Protein AF-A0A382UEF1-F1 (afdb_monomer)

Solvent-accessible surface area (backbone atoms only — not comparable to full-atom values): 3892 Å² total; per-residue (Å²): 96,33,37,34,27,64,43,21,29,28,82,67,30,16,55,53,51,48,52,42,46,74,73,63,31,46,43,38,28,37,28,63,55,85,86,27,40,78,88,52,38,55,86,87,40,48,77,42,85,43,51,81,89,40,61,67,64,43,52,52,56,50,61,74,65,61,50,78,44,80,85

Mean predicted aligned error: 1.95 Å

Secondary structure (DSSP, 8-state):
-EEEEETTTSHHHHHHHHHHHHTT-EEEEEE--SSS-GGGS-TTSEEEE--TT-HHHHHHHHHHHT-SEE-

Structure (mmCIF, N/CA/C/O backbone):
data_AF-A0A382UEF1-F1
#
_entry.id   AF-A0A382UEF1-F1
#
loop_
_atom_site.group_PDB
_atom_site.id
_atom_site.type_symbol
_atom_site.label_atom_id
_atom_site.label_alt_id
_atom_site.label_comp_id
_atom_site.label_asym_id
_atom_site.label_entity_id
_atom_site.label_seq_id
_atom_site.pdbx_PDB_ins_code
_atom_site.Cartn_x
_atom_site.Cartn_y
_atom_site.Cartn_z
_atom_site.occupancy
_atom_site.B_iso_or_equiv
_atom_site.auth_seq_id
_atom_site.auth_comp_id
_atom_site.auth_asym_id
_atom_site.auth_atom_id
_atom_site.pdbx_PDB_model_num
ATOM 1 N N . MET A 1 1 ? -9.085 1.110 11.811 1.00 95.69 1 MET A N 1
ATOM 2 C CA . MET A 1 1 ? -7.716 1.617 12.066 1.00 95.69 1 MET A CA 1
ATOM 3 C C . MET A 1 1 ? -7.094 2.006 10.745 1.00 95.69 1 MET A C 1
ATOM 5 O O . MET A 1 1 ? -7.440 1.380 9.746 1.00 95.69 1 MET A O 1
ATOM 9 N N . LYS A 1 2 ? -6.187 2.979 10.756 1.00 97.81 2 LYS A N 1
ATOM 10 C CA . LYS A 1 2 ? -5.422 3.425 9.589 1.00 97.81 2 LYS A CA 1
ATOM 11 C C . LYS A 1 2 ? -4.101 2.672 9.503 1.00 97.81 2 LYS A C 1
ATOM 13 O O . LYS A 1 2 ? -3.262 2.801 10.395 1.00 97.81 2 LYS A O 1
ATOM 18 N N . VAL A 1 3 ? -3.926 1.877 8.455 1.00 98.38 3 VAL A N 1
ATOM 19 C CA . VAL A 1 3 ? -2.748 1.028 8.256 1.00 98.38 3 VAL A CA 1
ATOM 20 C C . VAL A 1 3 ? -1.973 1.508 7.038 1.00 98.38 3 VAL A C 1
ATOM 22 O O . VAL A 1 3 ? -2.515 1.608 5.937 1.00 98.38 3 VAL A O 1
ATOM 25 N N . PHE A 1 4 ? -0.691 1.791 7.240 1.00 98.19 4 PHE A 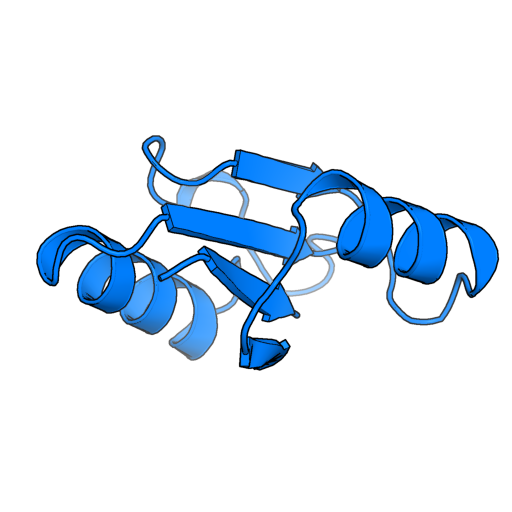N 1
ATOM 26 C CA . PHE A 1 4 ? 0.235 2.092 6.160 1.00 98.19 4 PHE A CA 1
ATOM 27 C C . PHE A 1 4 ? 0.938 0.811 5.726 1.00 98.19 4 PHE A C 1
ATOM 29 O O . PHE A 1 4 ? 1.556 0.143 6.552 1.0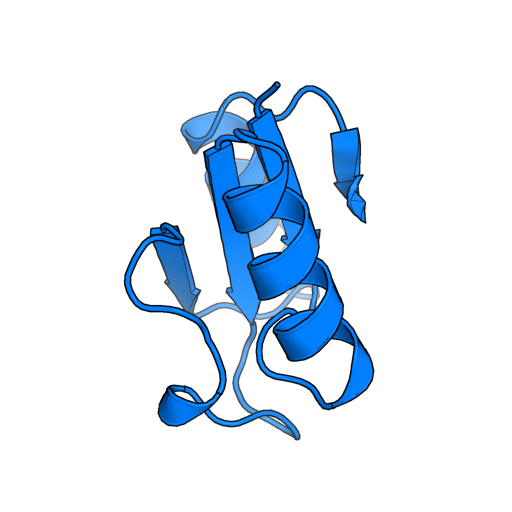0 98.19 4 PHE A O 1
ATOM 36 N N . VAL A 1 5 ? 0.854 0.475 4.444 1.00 98.31 5 VAL A N 1
ATOM 37 C CA . VAL A 1 5 ? 1.439 -0.743 3.884 1.00 98.31 5 VAL A CA 1
ATOM 38 C C . VAL A 1 5 ? 2.546 -0.371 2.917 1.00 98.31 5 VAL A C 1
ATOM 40 O O . VAL A 1 5 ? 2.298 0.234 1.871 1.00 98.31 5 VAL A O 1
ATOM 43 N N . ALA A 1 6 ? 3.773 -0.751 3.249 1.00 97.50 6 ALA A N 1
ATOM 44 C CA . ALA A 1 6 ? 4.904 -0.579 2.356 1.00 97.50 6 ALA A CA 1
ATOM 45 C C . ALA A 1 6 ? 5.070 -1.828 1.477 1.00 97.50 6 ALA A C 1
ATOM 47 O O . ALA A 1 6 ? 5.187 -2.941 1.982 1.00 97.50 6 ALA A O 1
ATOM 48 N N . GLY A 1 7 ? 5.092 -1.668 0.152 1.00 97.94 7 GLY A N 1
ATOM 49 C CA . GLY A 1 7 ? 5.173 -2.817 -0.761 1.00 97.94 7 GLY A CA 1
ATOM 50 C C . GLY A 1 7 ? 3.822 -3.491 -1.047 1.00 97.94 7 GLY A C 1
ATOM 51 O O . GLY A 1 7 ? 3.766 -4.683 -1.361 1.00 97.94 7 GLY A O 1
ATOM 52 N N . GLY A 1 8 ? 2.715 -2.754 -0.903 1.00 98.25 8 GLY A N 1
ATOM 53 C CA . GLY A 1 8 ? 1.354 -3.273 -1.076 1.00 98.25 8 GLY A CA 1
ATOM 54 C C . GLY A 1 8 ? 0.987 -3.679 -2.509 1.00 98.25 8 GLY A C 1
ATOM 55 O O . GLY A 1 8 ? -0.053 -4.296 -2.699 1.00 98.25 8 GLY A O 1
ATOM 56 N N . ALA A 1 9 ? 1.812 -3.376 -3.518 1.00 98.62 9 ALA A N 1
ATOM 57 C CA . ALA A 1 9 ? 1.608 -3.844 -4.893 1.00 98.62 9 ALA A CA 1
ATOM 58 C C . ALA A 1 9 ? 2.314 -5.183 -5.187 1.00 98.62 9 ALA A C 1
ATOM 60 O O . ALA A 1 9 ? 2.191 -5.716 -6.294 1.00 98.62 9 ALA A O 1
ATOM 61 N N . GLY A 1 10 ? 3.078 -5.718 -4.225 1.00 98.31 10 GLY A N 1
ATOM 62 C CA . GLY A 1 10 ? 3.743 -7.017 -4.319 1.00 98.31 10 GLY A CA 1
ATOM 63 C C . GLY A 1 10 ? 2.811 -8.203 -4.046 1.00 98.31 10 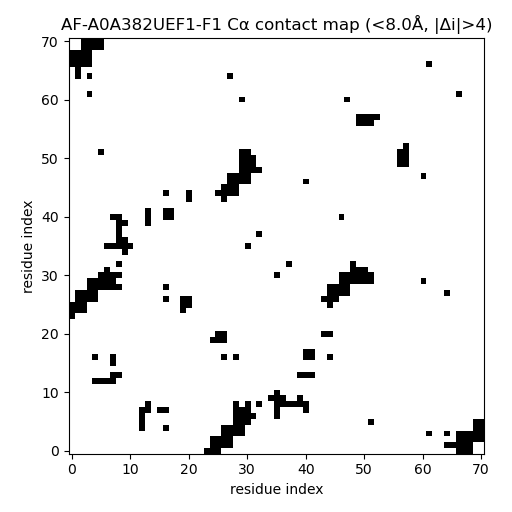GLY A C 1
ATOM 64 O O . GLY A 1 10 ? 1.665 -8.039 -3.630 1.00 98.31 10 GLY A O 1
ATOM 65 N N . TYR A 1 11 ? 3.321 -9.424 -4.235 1.00 98.12 11 TYR A N 1
ATOM 66 C CA . TYR A 1 11 ? 2.533 -10.659 -4.089 1.00 98.12 11 TYR A CA 1
ATOM 67 C C . TYR A 1 11 ? 1.875 -10.804 -2.708 1.00 98.12 11 TYR A C 1
ATOM 69 O O . TYR A 1 11 ? 0.675 -11.020 -2.618 1.00 98.12 11 TYR A O 1
ATOM 77 N N . ILE A 1 12 ? 2.644 -10.643 -1.628 1.00 98.31 12 ILE A N 1
ATOM 78 C CA . ILE A 1 12 ? 2.110 -10.731 -0.259 1.00 98.31 12 ILE A CA 1
ATOM 79 C C . ILE A 1 12 ? 1.354 -9.448 0.100 1.00 98.31 12 ILE A C 1
ATOM 81 O O . ILE A 1 12 ? 0.267 -9.505 0.664 1.00 98.31 12 ILE A O 1
ATOM 85 N N . GLY A 1 13 ? 1.923 -8.291 -0.252 1.00 98.44 13 GLY A N 1
ATOM 86 C CA . GLY A 1 13 ? 1.371 -6.988 0.103 1.00 98.44 13 GLY A CA 1
ATOM 87 C C . GLY A 1 13 ? -0.046 -6.774 -0.425 1.00 98.44 13 GLY A C 1
ATOM 88 O O . GLY A 1 13 ? -0.898 -6.334 0.337 1.00 98.44 13 GLY A O 1
ATOM 89 N N . SER A 1 14 ? -0.317 -7.145 -1.679 1.00 98.62 14 SER A N 1
ATOM 90 C CA . SER A 1 14 ? -1.641 -6.979 -2.304 1.00 98.62 14 SER A CA 1
ATOM 91 C C . SER A 1 14 ? -2.732 -7.776 -1.594 1.00 98.62 14 SER A C 1
ATOM 93 O O . SER A 1 14 ? -3.786 -7.226 -1.284 1.00 98.62 14 SER A O 1
ATOM 95 N N . ILE A 1 15 ? -2.444 -9.032 -1.243 1.00 98.75 15 ILE A N 1
ATOM 96 C CA . ILE A 1 15 ? -3.366 -9.877 -0.476 1.00 98.75 15 ILE A CA 1
ATOM 97 C C . ILE A 1 15 ? -3.588 -9.305 0.925 1.00 98.75 15 ILE A C 1
ATOM 99 O O . ILE A 1 15 ? -4.722 -9.202 1.380 1.00 98.75 15 ILE A O 1
ATOM 103 N N . CYS A 1 16 ? -2.529 -8.873 1.615 1.00 98.75 16 CYS A N 1
ATOM 104 C CA . CYS A 1 16 ? -2.698 -8.275 2.936 1.00 98.75 16 CYS A CA 1
ATOM 105 C C . CYS A 1 16 ? -3.483 -6.950 2.882 1.00 98.75 16 CYS A C 1
ATOM 107 O O . CYS A 1 16 ? -4.252 -6.670 3.797 1.00 98.75 16 CYS A O 1
ATOM 109 N N . VAL A 1 17 ? -3.315 -6.141 1.829 1.00 98.81 17 VAL A N 1
ATOM 110 C CA . VAL A 1 17 ? -4.110 -4.922 1.601 1.00 98.81 17 VAL A CA 1
ATOM 111 C C . VAL A 1 17 ? -5.589 -5.271 1.456 1.00 98.81 17 VAL A C 1
ATOM 113 O O . VAL A 1 17 ? -6.413 -4.667 2.140 1.00 98.81 17 VAL A O 1
ATOM 116 N N . GLU A 1 18 ? -5.921 -6.258 0.622 1.00 98.81 18 GLU A N 1
ATOM 117 C CA . GLU A 1 18 ? -7.297 -6.731 0.439 1.00 98.81 18 GLU A CA 1
ATOM 118 C C . GLU A 1 18 ? -7.909 -7.220 1.763 1.00 98.81 18 GLU A C 1
ATOM 120 O O . GLU A 1 18 ? -9.006 -6.798 2.131 1.00 98.81 18 GLU A O 1
ATOM 125 N N . GLU A 1 19 ? -7.183 -8.038 2.527 1.00 98.75 19 GLU A N 1
ATOM 126 C CA . GLU A 1 19 ? -7.656 -8.573 3.810 1.00 98.75 19 GLU A CA 1
ATOM 127 C C . GLU A 1 19 ? -7.846 -7.481 4.875 1.00 98.75 19 GLU A C 1
ATOM 129 O O . GLU A 1 19 ? -8.848 -7.479 5.596 1.00 98.75 19 GLU A O 1
ATOM 134 N N . LEU A 1 20 ? -6.938 -6.501 4.951 1.00 98.75 20 LEU A N 1
ATOM 135 C CA . LEU A 1 20 ? -7.087 -5.349 5.845 1.00 98.75 20 LEU A CA 1
ATOM 136 C C . LEU A 1 20 ? -8.329 -4.518 5.489 1.00 98.75 20 LEU A C 1
ATOM 138 O O . LEU A 1 20 ? -9.088 -4.124 6.378 1.00 98.75 20 LEU A O 1
ATOM 142 N N . LEU A 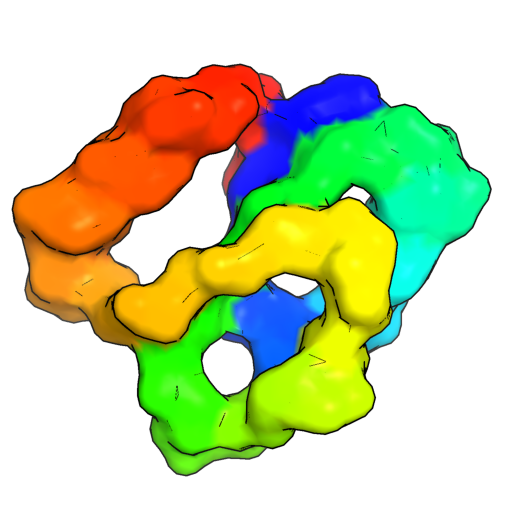1 21 ? -8.569 -4.280 4.199 1.00 98.75 21 LEU A N 1
ATOM 143 C CA . LEU A 1 21 ? -9.767 -3.585 3.725 1.00 98.75 21 LEU A CA 1
ATOM 144 C C . LEU A 1 21 ? -11.042 -4.384 4.032 1.00 98.75 21 LEU A C 1
ATOM 146 O O . LEU A 1 21 ? -12.032 -3.810 4.486 1.00 98.75 21 LEU A O 1
ATOM 150 N N . ASN A 1 22 ? -11.026 -5.706 3.833 1.00 98.75 22 ASN A N 1
ATOM 151 C CA . ASN A 1 22 ? -12.151 -6.595 4.142 1.00 98.75 22 ASN A CA 1
ATOM 152 C C . ASN A 1 22 ? -12.478 -6.619 5.644 1.00 98.75 22 ASN A C 1
ATOM 154 O O . ASN A 1 22 ? -13.646 -6.710 6.020 1.00 98.75 22 ASN A O 1
ATOM 158 N N . ALA A 1 23 ? -11.469 -6.458 6.501 1.00 98.62 23 ALA A N 1
ATOM 159 C CA . ALA A 1 23 ? -11.635 -6.297 7.944 1.00 98.62 23 ALA A CA 1
ATOM 160 C C . ALA A 1 23 ? -12.101 -4.884 8.371 1.00 98.62 23 ALA A C 1
ATOM 162 O O . ALA A 1 23 ? -12.308 -4.637 9.561 1.00 98.62 23 ALA A O 1
ATOM 163 N N . GLY A 1 24 ? -12.305 -3.957 7.429 1.00 98.50 24 GLY A N 1
ATOM 164 C CA . GLY A 1 24 ? -12.807 -2.606 7.697 1.00 98.50 24 GLY A CA 1
ATOM 165 C C . GLY A 1 24 ? -11.729 -1.606 8.127 1.00 98.50 24 GLY A C 1
ATOM 166 O O . GLY A 1 24 ? -12.046 -0.592 8.755 1.00 98.50 24 GLY A O 1
ATOM 167 N N . HIS A 1 25 ? -10.457 -1.878 7.828 1.00 98.56 25 HIS A N 1
ATOM 168 C CA . HIS A 1 25 ? -9.373 -0.919 8.028 1.00 98.56 25 HIS A CA 1
ATOM 169 C C . HIS A 1 25 ? -9.276 0.070 6.858 1.00 98.56 25 HIS A C 1
ATOM 171 O O . HIS A 1 25 ? -9.615 -0.241 5.719 1.00 98.56 25 HIS A O 1
ATOM 177 N N . GLU A 1 26 ? -8.779 1.270 7.146 1.00 98.38 26 GLU A N 1
ATOM 178 C CA . GLU A 1 26 ? -8.389 2.243 6.126 1.00 98.38 26 GLU A CA 1
ATOM 179 C C . GLU A 1 26 ? -6.935 1.961 5.752 1.00 98.38 26 GLU A C 1
ATOM 181 O O . GLU A 1 26 ? -6.076 1.910 6.634 1.00 98.38 26 GLU A O 1
ATOM 186 N N . VAL A 1 27 ? -6.653 1.758 4.466 1.00 98.62 27 VAL A N 1
ATOM 187 C CA . VAL A 1 27 ? -5.327 1.330 4.008 1.00 98.62 27 VAL A CA 1
ATOM 188 C C . VAL A 1 27 ? -4.720 2.360 3.064 1.00 98.62 27 VAL A C 1
ATOM 190 O O . VAL A 1 27 ? -5.337 2.745 2.069 1.00 98.62 27 VAL A O 1
ATOM 193 N N . THR A 1 28 ? -3.482 2.758 3.356 1.00 98.44 28 THR A N 1
ATOM 194 C CA . THR A 1 28 ? -2.634 3.547 2.456 1.00 98.44 28 THR A CA 1
ATOM 195 C C . THR A 1 28 ? -1.437 2.702 2.039 1.00 98.44 28 THR A C 1
ATOM 197 O O . THR A 1 28 ? -0.678 2.243 2.885 1.00 98.44 28 THR A O 1
ATOM 200 N N . VAL A 1 29 ? -1.250 2.509 0.737 1.00 98.44 29 VAL A N 1
ATOM 201 C CA . VAL A 1 29 ? -0.136 1.760 0.151 1.00 98.44 29 VAL A CA 1
ATOM 202 C C . VAL A 1 29 ? 0.930 2.720 -0.358 1.00 98.44 29 VAL A C 1
ATOM 204 O O . VAL A 1 29 ? 0.620 3.607 -1.153 1.00 98.44 29 VAL A O 1
ATOM 207 N N . LEU A 1 30 ? 2.185 2.502 0.039 1.00 98.12 30 LEU A N 1
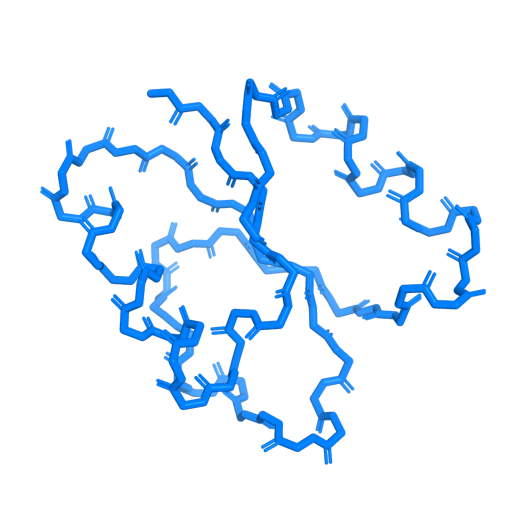ATOM 208 C CA . LEU A 1 30 ? 3.359 3.090 -0.606 1.00 98.12 30 LEU A CA 1
ATOM 209 C C . LEU A 1 30 ? 4.109 2.001 -1.371 1.00 98.12 30 LEU A C 1
ATOM 211 O O . LEU A 1 30 ? 4.591 1.035 -0.775 1.00 98.12 30 LEU A O 1
ATOM 215 N N . ASP A 1 31 ? 4.241 2.168 -2.681 1.00 98.44 31 ASP A N 1
ATOM 216 C CA . ASP A 1 31 ? 4.973 1.230 -3.531 1.00 98.44 31 ASP A CA 1
ATOM 217 C C . ASP A 1 31 ? 5.645 1.967 -4.695 1.00 98.44 31 ASP A C 1
ATOM 219 O O . ASP A 1 31 ? 5.116 2.956 -5.200 1.00 98.44 31 ASP A O 1
ATOM 223 N N . ASN A 1 32 ? 6.813 1.499 -5.128 1.00 97.94 32 ASN A N 1
ATOM 224 C CA . ASN A 1 32 ? 7.541 2.070 -6.264 1.00 97.94 32 ASN A CA 1
ATOM 225 C C . ASN A 1 32 ? 7.331 1.277 -7.562 1.00 97.94 32 ASN A C 1
ATOM 227 O O . ASN A 1 32 ? 7.936 1.621 -8.574 1.00 97.94 32 ASN A O 1
ATOM 231 N N . LEU A 1 33 ? 6.536 0.203 -7.514 1.00 98.19 33 LEU A N 1
ATOM 232 C CA . LEU A 1 33 ? 6.209 -0.677 -8.631 1.00 98.19 33 LEU A CA 1
ATOM 233 C C . LEU A 1 33 ? 7.434 -1.330 -9.290 1.00 98.19 33 LEU A C 1
ATOM 235 O O . LEU A 1 33 ? 7.364 -1.724 -10.451 1.00 98.19 33 LEU A O 1
ATOM 239 N N . SER A 1 34 ? 8.562 -1.462 -8.577 1.00 97.62 34 SER A N 1
ATOM 240 C CA . SER A 1 34 ? 9.758 -2.078 -9.169 1.00 97.62 34 SER A CA 1
ATOM 241 C C . SER A 1 34 ? 9.577 -3.578 -9.409 1.00 97.62 34 SER A C 1
ATOM 243 O O . SER A 1 34 ? 10.036 -4.090 -10.420 1.00 97.62 34 SER A O 1
ATOM 245 N N . GLU A 1 35 ? 8.888 -4.259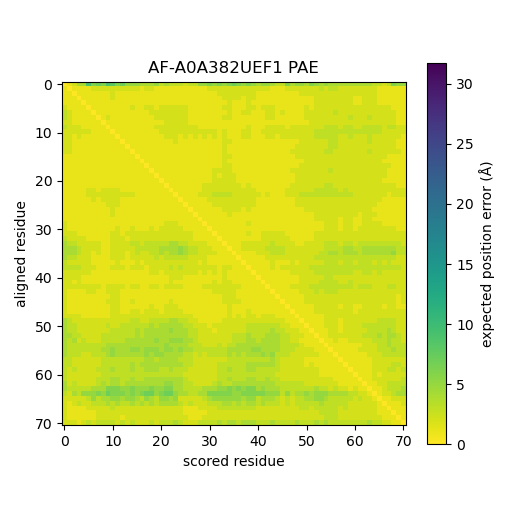 -8.487 1.00 97.06 35 GLU A N 1
ATOM 246 C CA . GLU A 1 35 ? 8.554 -5.694 -8.566 1.00 97.06 35 GLU A CA 1
ATOM 247 C C . GLU A 1 35 ? 7.036 -5.953 -8.446 1.00 97.06 35 GLU A C 1
ATOM 249 O O . GLU A 1 35 ? 6.553 -7.059 -8.695 1.00 97.06 35 GLU A O 1
ATOM 254 N N . GLY A 1 36 ? 6.277 -4.939 -8.017 1.00 96.62 36 GLY A N 1
ATOM 255 C CA . GLY A 1 36 ? 4.828 -4.988 -7.847 1.00 96.62 36 GLY A CA 1
ATOM 256 C C . GLY A 1 36 ? 4.069 -4.460 -9.063 1.00 96.62 36 GLY A C 1
ATOM 257 O O . GLY A 1 36 ? 4.642 -3.862 -9.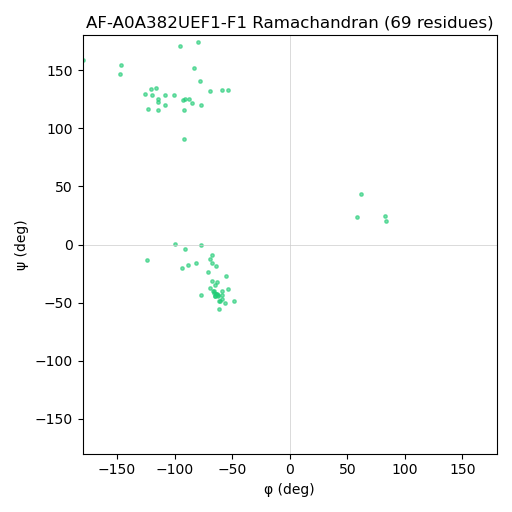969 1.00 96.62 36 GLY A O 1
ATOM 258 N N . HIS A 1 37 ? 2.748 -4.642 -9.068 1.00 97.94 37 HIS A N 1
ATOM 259 C CA . HIS A 1 37 ? 1.886 -4.184 -10.160 1.00 97.94 37 HIS A CA 1
ATOM 260 C C . HIS A 1 37 ? 0.759 -3.310 -9.623 1.00 97.94 37 HIS A C 1
ATOM 262 O O . HIS A 1 37 ? 0.021 -3.727 -8.735 1.00 97.94 37 HIS A O 1
ATOM 268 N N . ARG A 1 38 ? 0.558 -2.118 -10.205 1.00 98.19 38 ARG A N 1
ATOM 269 C CA . ARG A 1 38 ? -0.500 -1.189 -9.765 1.00 98.19 38 ARG A CA 1
ATOM 270 C C . ARG A 1 38 ? -1.885 -1.841 -9.734 1.00 98.19 38 ARG A C 1
ATOM 272 O O . ARG A 1 38 ? -2.647 -1.578 -8.815 1.00 98.19 38 ARG A O 1
ATOM 279 N N . VAL A 1 39 ? -2.169 -2.704 -10.711 1.00 98.00 39 VAL A N 1
ATOM 280 C CA . VAL A 1 39 ? -3.436 -3.443 -10.842 1.00 98.00 39 VAL A CA 1
ATOM 281 C C . VAL A 1 39 ? -3.666 -4.485 -9.743 1.00 98.00 39 VAL A C 1
ATOM 283 O O . VAL A 1 39 ? -4.786 -4.951 -9.596 1.00 98.00 39 VAL A O 1
ATOM 286 N N . ALA A 1 40 ? -2.627 -4.870 -8.993 1.00 98.19 40 ALA A N 1
ATOM 287 C CA . ALA A 1 40 ? -2.754 -5.794 -7.867 1.00 98.19 40 ALA A CA 1
ATOM 288 C C . ALA A 1 40 ? -3.242 -5.097 -6.587 1.00 98.19 40 ALA A C 1
ATOM 290 O O . ALA A 1 40 ? -3.660 -5.766 -5.650 1.00 98.19 40 ALA A O 1
ATOM 291 N N . VAL A 1 41 ? -3.176 -3.765 -6.520 1.00 98.62 41 VAL A N 1
ATOM 292 C CA . VAL A 1 41 ? -3.645 -3.008 -5.358 1.00 98.62 41 VAL A CA 1
ATOM 293 C C . VAL A 1 41 ? -5.144 -2.769 -5.496 1.00 98.62 41 VAL A C 1
ATOM 295 O O . VAL A 1 41 ? -5.575 -2.136 -6.459 1.00 98.62 41 VAL A O 1
ATOM 298 N N . ASP A 1 42 ? -5.916 -3.226 -4.512 1.00 98.69 42 ASP A N 1
ATOM 299 C CA . ASP A 1 42 ? -7.357 -2.981 -4.419 1.00 98.69 42 ASP A CA 1
ATOM 300 C C . ASP A 1 42 ? -7.678 -1.475 -4.507 1.00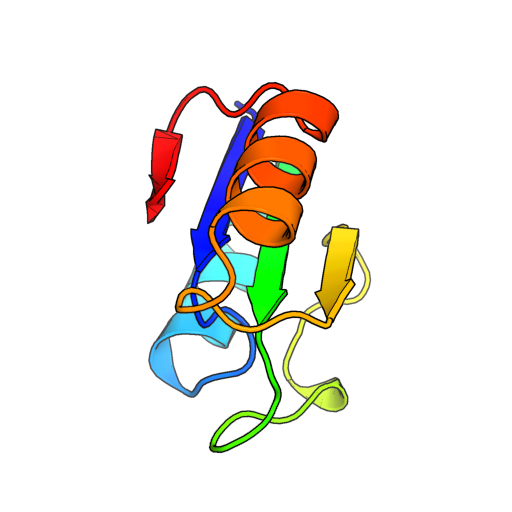 98.69 42 ASP A C 1
ATOM 302 O O . ASP A 1 42 ? -7.057 -0.648 -3.832 1.00 98.69 42 ASP A O 1
ATOM 306 N N . GLU A 1 43 ? -8.655 -1.107 -5.339 1.00 98.31 43 GLU A N 1
ATOM 307 C CA . GLU A 1 43 ? -9.022 0.289 -5.616 1.00 98.31 43 GLU A CA 1
ATOM 308 C C . GLU A 1 43 ? -9.557 1.042 -4.387 1.00 98.31 43 GLU A C 1
ATOM 310 O O . GLU A 1 43 ? -9.555 2.274 -4.376 1.00 98.31 43 GLU A O 1
ATOM 315 N N . ARG A 1 44 ? -9.992 0.324 -3.340 1.00 98.56 44 ARG A N 1
ATOM 316 C CA . ARG A 1 44 ? -10.411 0.916 -2.060 1.00 98.56 44 ARG A CA 1
ATOM 317 C C . ARG A 1 44 ? -9.229 1.479 -1.263 1.00 98.56 44 ARG A C 1
ATOM 319 O O . ARG A 1 44 ? -9.445 2.347 -0.418 1.00 98.56 44 ARG A O 1
ATOM 326 N N . ALA A 1 45 ? -8.003 1.000 -1.494 1.00 98.50 45 ALA A N 1
ATOM 327 C CA . ALA A 1 45 ? -6.816 1.525 -0.827 1.00 98.50 45 ALA A CA 1
ATOM 328 C C . ALA A 1 45 ? -6.366 2.851 -1.453 1.00 98.50 45 ALA A C 1
ATOM 330 O O . ALA A 1 45 ? -6.309 3.012 -2.676 1.00 98.50 45 ALA A O 1
ATOM 331 N N . GLN A 1 46 ? -5.938 3.790 -0.610 1.00 98.12 46 GLN A N 1
ATOM 332 C CA . GLN A 1 46 ? -5.201 4.951 -1.091 1.00 98.12 46 GLN A CA 1
ATOM 333 C C . GLN A 1 46 ? -3.823 4.490 -1.567 1.00 98.12 46 GLN A C 1
ATOM 335 O O . GLN A 1 46 ? -3.123 3.787 -0.847 1.00 98.12 46 GLN A O 1
ATOM 340 N N . PHE A 1 47 ? -3.401 4.913 -2.754 1.00 98.31 47 PHE A N 1
ATOM 341 C CA . PHE A 1 47 ? -2.098 4.546 -3.300 1.00 98.31 47 PHE A CA 1
ATOM 342 C C . PHE A 1 47 ? -1.201 5.762 -3.466 1.00 98.31 47 PHE A C 1
ATOM 344 O O . PHE A 1 47 ? -1.619 6.789 -4.003 1.00 98.31 47 PHE A O 1
ATOM 351 N N . ILE A 1 48 ? 0.042 5.610 -3.032 1.00 97.25 48 ILE A N 1
ATOM 352 C CA . ILE A 1 48 ? 1.108 6.585 -3.176 1.00 97.25 48 ILE A CA 1
ATOM 353 C C . ILE A 1 48 ? 2.238 5.885 -3.923 1.00 97.25 48 ILE A C 1
ATOM 355 O O . ILE A 1 48 ? 2.826 4.923 -3.429 1.00 97.25 48 ILE A O 1
ATOM 359 N N . GLU A 1 49 ? 2.550 6.374 -5.120 1.00 97.25 49 GLU A N 1
ATOM 360 C CA . GLU A 1 49 ? 3.724 5.901 -5.842 1.00 97.25 49 GLU A CA 1
ATOM 361 C C . GLU A 1 49 ? 4.977 6.545 -5.244 1.00 97.25 49 GLU A C 1
ATOM 363 O O . GLU A 1 49 ? 5.106 7.771 -5.210 1.00 97.25 49 GLU A O 1
ATOM 368 N N . GLY A 1 50 ? 5.903 5.733 -4.741 1.00 96.44 50 GLY A N 1
ATOM 369 C CA . GLY A 1 50 ? 7.099 6.247 -4.08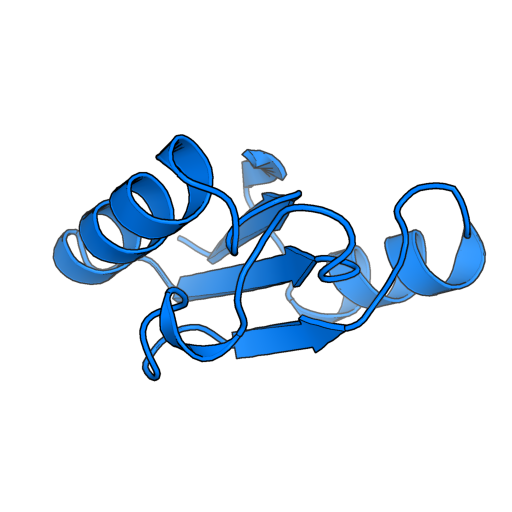9 1.00 96.44 50 GLY A CA 1
ATOM 370 C C . GLY A 1 50 ? 8.045 5.163 -3.595 1.00 96.44 50 GLY A C 1
ATOM 371 O O . GLY A 1 50 ? 7.677 4.012 -3.394 1.00 96.44 50 GLY A O 1
ATOM 372 N N . CYS A 1 51 ? 9.306 5.541 -3.394 1.00 95.69 51 CYS A N 1
ATOM 373 C CA . CYS A 1 51 ? 10.361 4.623 -2.978 1.00 95.69 51 CYS A CA 1
ATOM 374 C C . CYS A 1 51 ? 10.768 4.891 -1.529 1.00 95.69 51 CYS A C 1
ATOM 376 O O . CYS A 1 51 ? 11.150 6.012 -1.201 1.00 95.69 51 CYS A O 1
ATOM 378 N N . LEU A 1 52 ? 10.789 3.850 -0.690 1.00 94.56 52 LEU A N 1
ATOM 379 C CA . LEU A 1 52 ? 11.146 3.952 0.733 1.00 94.56 52 LEU A CA 1
ATOM 380 C C . LEU A 1 52 ? 12.523 4.585 0.991 1.00 94.56 52 LEU A C 1
ATOM 382 O O . LEU A 1 52 ? 12.737 5.193 2.038 1.00 94.56 52 LEU A O 1
ATOM 386 N N . SER A 1 53 ? 13.452 4.478 0.034 1.00 95.50 53 SER A N 1
ATOM 387 C CA . SER A 1 53 ? 14.777 5.110 0.127 1.00 95.50 53 SER A CA 1
ATOM 388 C C . SER A 1 53 ? 14.735 6.645 0.035 1.00 95.50 53 SER A C 1
ATOM 390 O O . SER A 1 53 ? 15.724 7.310 0.351 1.00 95.50 53 SER A O 1
ATOM 392 N N . LYS A 1 54 ? 13.602 7.236 -0.369 1.00 96.62 54 LYS A N 1
ATOM 393 C CA . LYS A 1 54 ? 13.372 8.685 -0.416 1.00 96.62 54 LYS A CA 1
ATOM 394 C C . LYS A 1 54 ? 12.757 9.157 0.897 1.00 96.62 54 LYS A C 1
ATOM 396 O O . LYS A 1 54 ? 11.543 9.207 1.052 1.00 96.62 54 LYS A O 1
ATOM 401 N N . ARG A 1 55 ? 13.625 9.533 1.839 1.00 94.94 55 ARG A N 1
ATOM 402 C CA . ARG A 1 55 ? 13.245 9.934 3.204 1.00 94.94 55 ARG A CA 1
ATOM 403 C C . ARG A 1 55 ? 12.097 10.947 3.258 1.00 94.94 55 ARG A C 1
ATOM 405 O O . ARG A 1 55 ? 11.181 10.743 4.040 1.00 94.94 55 ARG A O 1
ATOM 412 N N . GLU A 1 56 ? 12.174 12.021 2.479 1.00 94.38 56 GLU A N 1
ATOM 413 C CA . GLU A 1 56 ? 11.174 13.098 2.482 1.00 94.38 56 GLU A CA 1
ATOM 414 C C . GLU A 1 56 ? 9.792 12.574 2.074 1.00 94.38 56 GLU A C 1
ATOM 416 O O . GLU A 1 56 ? 8.864 12.608 2.874 1.00 94.38 56 GLU A O 1
ATOM 421 N N . THR A 1 57 ? 9.697 11.932 0.907 1.00 91.75 57 THR A N 1
ATOM 422 C CA . THR A 1 57 ? 8.449 11.335 0.410 1.00 91.75 57 THR A CA 1
ATOM 423 C C . THR A 1 57 ? 7.875 10.284 1.362 1.00 91.75 57 THR A C 1
ATOM 425 O O . THR A 1 57 ? 6.666 10.246 1.570 1.00 91.75 57 THR A O 1
ATOM 428 N N . THR A 1 58 ? 8.719 9.443 1.970 1.00 94.06 58 THR A N 1
ATOM 429 C CA . THR A 1 58 ? 8.266 8.447 2.954 1.00 94.06 58 THR A CA 1
ATOM 430 C C . THR A 1 58 ? 7.677 9.115 4.197 1.00 94.06 58 THR A C 1
ATOM 432 O O . THR A 1 58 ? 6.641 8.677 4.693 1.00 94.06 58 THR A O 1
ATOM 435 N N . LEU A 1 59 ? 8.315 10.176 4.705 1.00 93.62 59 LEU A N 1
ATOM 436 C CA . LEU A 1 59 ? 7.819 10.911 5.870 1.00 93.62 59 LEU A CA 1
ATOM 437 C C . LEU A 1 59 ? 6.486 11.599 5.570 1.00 93.62 59 LEU A C 1
ATOM 439 O O . LEU A 1 59 ? 5.561 11.483 6.372 1.00 93.62 59 LEU A O 1
ATOM 443 N N . ASP A 1 60 ? 6.364 12.240 4.409 1.00 93.31 60 ASP A N 1
ATOM 444 C CA . ASP A 1 60 ? 5.124 12.892 3.983 1.00 93.31 60 ASP A CA 1
ATOM 445 C C . ASP A 1 60 ? 3.986 11.877 3.807 1.00 93.31 60 ASP A C 1
ATOM 447 O O . ASP A 1 60 ? 2.864 12.105 4.266 1.00 93.31 60 ASP A O 1
ATOM 451 N N . ALA A 1 61 ? 4.273 10.718 3.207 1.00 93.31 61 ALA A N 1
ATOM 452 C CA . ALA A 1 61 ? 3.298 9.649 3.012 1.00 93.31 61 ALA A CA 1
ATOM 453 C C . ALA A 1 61 ? 2.753 9.124 4.351 1.00 93.31 61 ALA A C 1
ATOM 455 O O . ALA A 1 61 ? 1.536 9.060 4.539 1.00 93.31 61 ALA A O 1
ATOM 456 N N . VAL A 1 62 ? 3.634 8.825 5.311 1.00 92.69 62 VAL A N 1
ATOM 457 C CA . VAL A 1 62 ? 3.234 8.357 6.649 1.00 92.69 62 VAL A CA 1
ATOM 458 C C . VAL A 1 62 ? 2.480 9.447 7.421 1.00 92.69 62 VAL A C 1
ATOM 460 O O . VAL A 1 62 ? 1.462 9.164 8.054 1.00 92.69 62 VAL A O 1
ATOM 463 N N . ALA A 1 63 ? 2.930 10.704 7.350 1.00 92.00 63 ALA A N 1
ATOM 464 C CA . ALA A 1 63 ? 2.279 11.816 8.041 1.00 92.00 63 ALA A CA 1
ATOM 465 C C . ALA A 1 63 ? 0.878 12.119 7.482 1.00 92.00 63 ALA A C 1
ATOM 467 O O . ALA A 1 63 ? -0.046 12.381 8.251 1.00 92.00 63 ALA A O 1
ATOM 468 N N . SER A 1 64 ? 0.705 12.055 6.158 1.00 91.00 64 SER A N 1
ATOM 469 C CA . SER A 1 64 ? -0.554 12.404 5.485 1.00 91.00 64 SER A CA 1
ATOM 470 C C . SER A 1 64 ? -1.709 11.440 5.776 1.00 91.00 64 SER A C 1
ATOM 472 O O . SER A 1 64 ? -2.861 11.870 5.823 1.00 91.00 64 SER A O 1
ATOM 474 N N . CYS A 1 65 ? -1.421 10.156 6.003 1.00 91.06 65 CYS A N 1
ATOM 475 C CA . CYS A 1 65 ? -2.447 9.153 6.290 1.00 91.06 65 CYS A CA 1
ATOM 476 C C . CYS A 1 65 ? -2.777 9.035 7.786 1.00 91.06 65 CYS A C 1
ATOM 478 O O . CYS A 1 65 ? -3.843 8.530 8.133 1.00 91.06 65 CYS A O 1
ATOM 480 N N . GLY A 1 66 ? -1.915 9.531 8.684 1.00 92.88 66 GLY A N 1
ATOM 481 C CA . GLY A 1 66 ? -2.120 9.404 10.130 1.00 92.88 66 GLY A CA 1
ATOM 482 C C . GLY A 1 66 ? -2.138 7.942 10.583 1.00 92.88 66 GLY A C 1
ATOM 483 O O . GLY A 1 66 ? -3.027 7.544 11.334 1.00 92.88 66 GLY A O 1
ATOM 484 N N . ALA A 1 67 ? -1.200 7.145 10.065 1.00 95.00 67 ALA A N 1
ATOM 485 C CA . ALA A 1 67 ? -1.134 5.708 10.297 1.00 95.00 67 ALA A CA 1
ATOM 486 C C . ALA A 1 67 ? -1.006 5.355 11.788 1.00 95.00 67 ALA A C 1
ATOM 488 O O . ALA A 1 67 ? -0.165 5.895 12.506 1.00 95.00 67 ALA A O 1
ATOM 489 N N . GLU A 1 68 ? -1.816 4.397 12.231 1.00 97.00 68 GLU A N 1
ATOM 490 C CA . GLU A 1 68 ? -1.785 3.817 13.578 1.00 97.00 68 GLU A CA 1
ATOM 491 C C . GLU A 1 68 ? -0.907 2.556 13.630 1.00 97.00 68 GLU A C 1
ATOM 493 O O . GLU A 1 68 ? -0.452 2.150 14.698 1.00 97.00 68 GLU A O 1
ATOM 498 N N . ALA A 1 69 ? -0.665 1.938 12.471 1.00 97.19 69 ALA A N 1
ATOM 499 C CA . ALA A 1 69 ? 0.196 0.776 12.297 1.00 97.19 69 ALA A CA 1
ATOM 500 C C . ALA A 1 69 ? 0.905 0.816 10.935 1.00 97.19 69 ALA A C 1
ATOM 502 O O . ALA A 1 69 ? 0.400 1.407 9.976 1.00 97.19 69 ALA A O 1
ATOM 503 N N . VAL A 1 70 ? 2.059 0.149 10.862 1.00 96.62 70 VAL A N 1
ATOM 504 C CA . VAL A 1 70 ? 2.829 -0.056 9.630 1.00 96.62 70 VAL A CA 1
ATOM 505 C C . VAL A 1 70 ? 2.973 -1.552 9.392 1.00 96.62 70 VAL A C 1
ATOM 507 O O . VAL A 1 70 ? 3.302 -2.288 10.326 1.00 96.62 70 VAL A O 1
ATOM 510 N N . MET A 1 71 ? 2.732 -1.971 8.154 1.00 95.56 71 MET A N 1
ATOM 511 C CA . MET A 1 71 ? 2.966 -3.324 7.658 1.00 95.56 71 MET A CA 1
ATOM 512 C C . MET A 1 71 ? 3.990 -3.301 6.528 1.00 95.56 71 MET A C 1
ATOM 514 O O . MET A 1 71 ? 3.879 -2.415 5.646 1.00 95.56 71 MET A O 1
#

InterPro domains:
  IPR001509 NAD-dependent epimerase/dehydratase [PF01370] (3-71)
  IPR036291 NAD(P)-binding domain superfamily [SSF51735] (1-70)

Foldseek 3Di:
DEEEEEQLQDPVNLVVQVVCVVVVYAYEYEYQCPHGDPVSHDPSHHYDHDDPVPPVSVVCSCVVRVHPYYD

Nearest PDB structures (foldseek):
  2c20-assembly3_E  TM=9.710E-01  e=8.947E-07  Bacillus anthracis str. Ames
  2p5u-assembly1_A  TM=9.724E-01  e=2.057E-06  Thermus thermophilus HB8
  4zrn-assembly1_A  TM=9.759E-01  e=3.841E-06  Thermotoga maritima MSB8
  3icp-assembly1_A-2  TM=9.217E-01  e=2.533E-06  Pyrobaculum calidifontis JCM 11548
  3ko8-assembly1_A-2  TM=9.236E-01  e=3.344E-06  Pyrobaculum calidifontis JCM 11548

pLDDT: mean 97.0, std 2.13, range [91.0, 98.81]

Sequence (71 aa):
MKVFVAGGAGYIGSICVEELLNAGHEVTVLDNLSEGHRVAVDERAQFIEGCLSKRETTLDAVASCGAEAVM

Radius of gyration: 10.85 Å; Cα contacts (8 Å, |Δi|>4): 139; chains: 1; bounding box: 28×24×24 Å

Organism: NCBI:txid408172